Protein AF-A0A9W4WZ48-F1 (afdb_monomer_lite)

Sequence (69 aa):
DLRLCKPVEYFKFSKNNEIYGILPFIAPEVLRGQPYFLASDIYSFSMIMWEFISGILPFNNQAHDFQLS

Secondary structure (DSSP, 8-state):
-------HHHHHH-TT----S-GGGS-HHHHTTPPP-HHHHHHHHHHHHHHHHH-S-TTTTS-------

Organism: NCBI:txid1117311

Structure (mmCIF, N/CA/C/O backbone):
data_AF-A0A9W4WZ48-F1
#
_entry.id   AF-A0A9W4WZ48-F1
#
loop_
_atom_site.group_PDB
_atom_site.id
_atom_site.type_symbol
_atom_site.label_atom_id
_atom_site.label_alt_id
_atom_site.label_comp_id
_atom_site.label_asym_id
_atom_site.label_entity_id
_atom_site.label_seq_id
_atom_site.pdbx_PDB_ins_code
_atom_site.Cartn_x
_atom_site.Cartn_y
_atom_site.Cartn_z
_atom_site.occupancy
_atom_site.B_iso_or_equiv
_atom_site.auth_seq_id
_atom_site.auth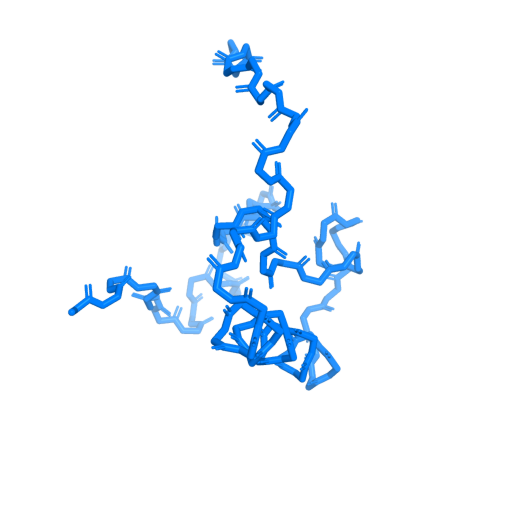_comp_id
_atom_site.auth_asym_id
_atom_site.auth_atom_id
_atom_site.pdbx_PDB_model_num
ATOM 1 N N . ASP A 1 1 ? 9.330 12.701 -6.717 1.00 38.84 1 ASP A N 1
ATOM 2 C CA . ASP A 1 1 ? 8.511 13.354 -5.682 1.00 38.84 1 ASP A CA 1
ATOM 3 C C . ASP A 1 1 ? 7.150 12.670 -5.679 1.00 38.84 1 ASP A C 1
ATOM 5 O O . ASP A 1 1 ? 6.462 12.741 -6.687 1.00 38.84 1 ASP A O 1
ATOM 9 N N . LEU A 1 2 ? 6.834 11.898 -4.633 1.00 58.06 2 LEU A N 1
ATOM 10 C CA . LEU A 1 2 ? 5.635 11.045 -4.596 1.00 58.06 2 LEU A CA 1
ATOM 11 C C . LEU A 1 2 ? 4.390 11.790 -4.077 1.00 58.06 2 LEU A C 1
ATOM 13 O O . LEU A 1 2 ? 3.289 11.303 -4.277 1.00 58.06 2 LEU A O 1
ATOM 17 N N . ARG A 1 3 ? 4.523 12.974 -3.453 1.00 54.19 3 ARG A N 1
ATOM 18 C CA . ARG A 1 3 ? 3.400 13.812 -2.955 1.00 54.19 3 ARG A CA 1
ATOM 19 C C . ARG A 1 3 ? 2.280 13.051 -2.197 1.00 54.19 3 ARG A C 1
ATOM 21 O O . ARG A 1 3 ? 1.146 13.518 -2.162 1.00 54.19 3 ARG A O 1
ATOM 28 N N . LEU A 1 4 ? 2.594 11.918 -1.557 1.00 58.97 4 LEU A N 1
ATOM 29 C CA . 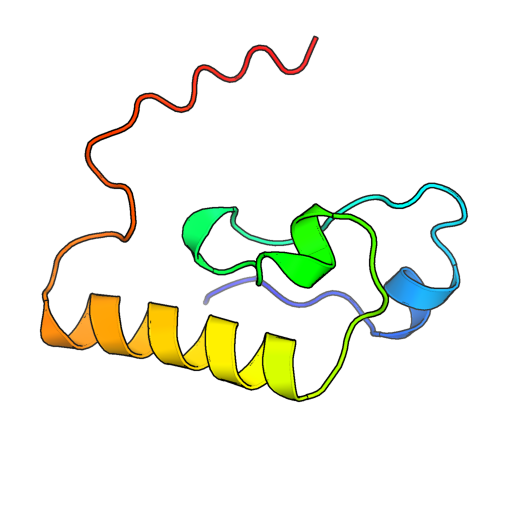LEU A 1 4 ? 1.626 11.023 -0.893 1.00 58.97 4 LEU A CA 1
ATOM 30 C C . LEU A 1 4 ? 1.276 11.416 0.553 1.00 58.97 4 LEU A C 1
ATOM 32 O O . LEU A 1 4 ? 0.410 10.793 1.159 1.00 58.97 4 LEU A O 1
ATOM 36 N N . CYS A 1 5 ? 1.938 12.417 1.138 1.00 57.28 5 CYS A N 1
ATOM 37 C CA . CYS A 1 5 ? 1.834 12.664 2.577 1.00 57.28 5 CYS A CA 1
ATOM 38 C C . CYS A 1 5 ? 0.871 13.808 2.922 1.00 57.28 5 CYS A C 1
ATOM 40 O O . CYS A 1 5 ? 1.037 14.946 2.479 1.00 57.28 5 CYS A O 1
ATOM 42 N N . LYS A 1 6 ? -0.079 13.515 3.813 1.00 58.75 6 LYS A N 1
ATOM 43 C CA . LYS A 1 6 ? -0.805 14.492 4.638 1.00 58.75 6 LYS A CA 1
ATOM 44 C C . LYS A 1 6 ? -0.446 14.249 6.115 1.00 58.75 6 LYS A C 1
ATOM 46 O O . LYS A 1 6 ? -0.100 13.122 6.465 1.00 58.75 6 LYS A O 1
ATOM 51 N N . PRO A 1 7 ? -0.507 15.272 6.987 1.00 57.22 7 PRO A N 1
ATOM 52 C CA . PRO A 1 7 ? -0.235 15.102 8.414 1.00 57.22 7 PRO A CA 1
ATOM 53 C C . PRO A 1 7 ? -1.180 14.074 9.048 1.00 57.22 7 PRO A C 1
ATOM 55 O O . PRO A 1 7 ? -2.379 14.098 8.779 1.00 57.22 7 PRO A O 1
ATOM 58 N N . VAL A 1 8 ? -0.664 13.220 9.937 1.00 55.59 8 VAL A N 1
ATOM 59 C CA . VAL A 1 8 ? -1.433 12.187 10.667 1.00 55.59 8 VAL A CA 1
ATOM 60 C C . VAL A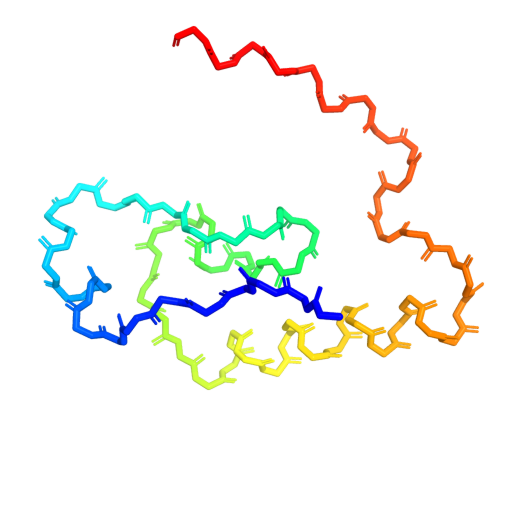 1 8 ? -2.654 12.758 11.405 1.00 55.59 8 VAL A C 1
ATOM 62 O O . VAL A 1 8 ? -3.667 12.077 11.550 1.00 55.59 8 VAL A O 1
ATOM 65 N N . GLU A 1 9 ? -2.614 14.027 11.819 1.00 50.91 9 GLU A N 1
ATOM 66 C CA . GLU A 1 9 ? -3.758 14.695 12.450 1.00 50.91 9 GLU A CA 1
ATOM 67 C C . GLU A 1 9 ? -4.991 14.788 11.535 1.00 50.91 9 GLU A C 1
ATOM 69 O O . GLU A 1 9 ? -6.113 14.733 12.035 1.00 50.91 9 GLU A O 1
ATOM 74 N N . TYR A 1 10 ? -4.824 14.822 10.206 1.00 52.16 10 TYR A N 1
ATOM 75 C CA . TYR A 1 10 ? -5.952 14.831 9.261 1.00 52.16 10 TYR A CA 1
ATOM 76 C C . TYR A 1 10 ? -6.763 13.527 9.298 1.00 52.16 10 TYR A C 1
ATOM 78 O O . TYR A 1 10 ? -7.989 13.572 9.209 1.00 52.16 10 TYR A O 1
ATOM 86 N N . PHE A 1 11 ? -6.110 12.378 9.511 1.00 54.12 11 PHE A N 1
ATOM 87 C CA . PHE A 1 11 ? -6.794 11.086 9.669 1.00 54.12 11 PHE A CA 1
ATOM 88 C C . PHE A 1 11 ? -7.653 11.031 10.937 1.00 54.12 11 PHE A C 1
ATOM 90 O O . PHE A 1 11 ? -8.661 10.333 10.973 1.00 54.12 11 PHE A O 1
ATOM 97 N N . LYS A 1 12 ? -7.276 11.786 11.975 1.00 46.25 12 LYS A N 1
ATOM 98 C CA . LYS A 1 12 ? -8.032 11.873 13.231 1.00 46.25 12 LYS A CA 1
ATOM 99 C C . LYS A 1 12 ? -9.212 12.849 13.153 1.00 46.25 12 LYS A C 1
ATOM 101 O O . LYS A 1 12 ? -10.160 12.701 13.918 1.00 46.25 12 LYS A O 1
ATOM 106 N N . PHE A 1 13 ? -9.144 13.843 12.261 1.00 45.28 13 PHE A N 1
ATOM 107 C CA . PHE A 1 13 ? -10.146 14.906 12.120 1.00 45.28 13 PHE A CA 1
ATOM 108 C C . PHE A 1 13 ? -11.166 14.685 10.999 1.00 45.28 13 PHE A C 1
ATOM 110 O O . PHE A 1 13 ? -12.217 15.330 11.027 1.00 45.28 13 PHE A O 1
ATOM 117 N N . SER A 1 14 ? -10.920 13.780 10.044 1.00 49.31 14 SER A N 1
ATOM 118 C CA . SER A 1 14 ? -11.960 13.411 9.080 1.00 49.31 14 SER A CA 1
ATOM 119 C C . SER A 1 14 ? -13.008 12.541 9.775 1.00 49.31 14 SER A C 1
ATOM 121 O O . SER A 1 14 ? -12.904 11.322 9.866 1.00 49.31 14 SER A O 1
ATOM 123 N N . LYS A 1 15 ? -14.057 13.198 10.275 1.00 48.38 15 LYS A N 1
ATOM 124 C CA . LYS A 1 15 ? -15.295 12.582 10.782 1.00 48.38 15 LYS A CA 1
ATOM 125 C C . LYS A 1 15 ? -16.036 11.737 9.726 1.00 48.38 15 LYS A C 1
ATOM 127 O O . LYS A 1 15 ? -17.054 11.140 10.060 1.00 48.38 15 LYS A O 1
ATOM 132 N N . ASN A 1 16 ? -15.543 11.700 8.485 1.00 52.19 16 ASN A N 1
ATOM 133 C CA . ASN A 1 16 ? -16.262 11.237 7.301 1.00 52.19 16 ASN A CA 1
ATOM 134 C C . ASN A 1 16 ? -15.704 9.950 6.664 1.00 52.19 16 ASN A C 1
ATOM 136 O O . ASN A 1 16 ? -16.108 9.631 5.552 1.00 52.19 16 ASN A O 1
ATOM 140 N N . ASN A 1 17 ? -14.802 9.200 7.314 1.00 57.41 17 ASN A N 1
ATOM 141 C CA . ASN A 1 17 ? -14.190 7.992 6.723 1.00 57.41 17 ASN A CA 1
ATOM 142 C C . ASN A 1 17 ? -13.592 8.236 5.318 1.00 57.41 17 ASN A C 1
ATOM 144 O O . ASN A 1 17 ? -13.583 7.342 4.472 1.00 57.41 17 ASN A O 1
ATOM 148 N N . GLU A 1 18 ? -13.118 9.449 5.037 1.00 60.19 18 GLU A N 1
ATOM 149 C CA . GLU A 1 18 ? -12.525 9.763 3.740 1.00 60.19 18 GLU A CA 1
ATOM 150 C C . GLU A 1 18 ? -11.195 9.013 3.611 1.00 60.19 18 GLU A C 1
ATOM 152 O O . GLU A 1 18 ? -10.251 9.242 4.372 1.00 60.19 18 GLU A O 1
ATOM 157 N N . ILE A 1 19 ? -11.142 8.071 2.671 1.00 64.12 19 ILE A N 1
ATOM 158 C CA . ILE A 1 19 ? -9.956 7.267 2.389 1.00 64.12 19 ILE A CA 1
ATOM 159 C C . ILE A 1 19 ? -9.022 8.087 1.495 1.00 64.12 19 ILE A C 1
ATOM 161 O O . ILE A 1 19 ? -9.397 8.497 0.398 1.00 64.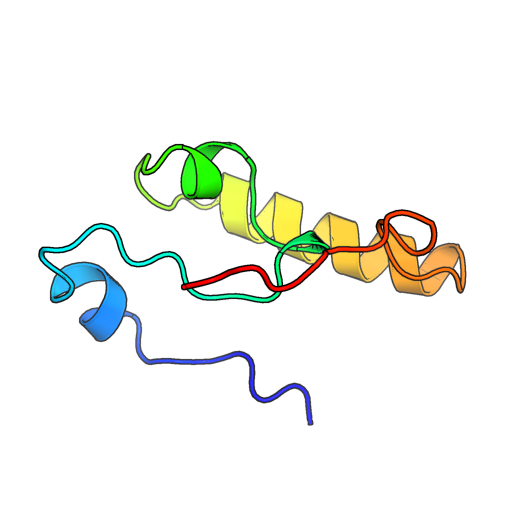12 19 ILE A O 1
ATOM 165 N N . TYR A 1 20 ? -7.790 8.295 1.954 1.00 66.00 20 TYR A N 1
ATOM 166 C CA . TYR A 1 20 ? -6.753 9.019 1.223 1.00 66.00 20 TYR A CA 1
ATOM 167 C C . TYR A 1 20 ? -5.623 8.072 0.810 1.00 66.00 20 TYR A C 1
ATOM 169 O O . TYR A 1 20 ? -5.156 7.269 1.615 1.00 66.00 20 TYR A O 1
ATOM 177 N N . GLY A 1 21 ? -5.160 8.195 -0.434 1.00 70.44 21 GLY A N 1
ATOM 178 C CA . GLY A 1 21 ? -4.070 7.396 -0.998 1.00 70.44 21 GLY A CA 1
ATOM 179 C C . GLY A 1 21 ? -4.318 7.058 -2.467 1.00 70.44 21 GLY A C 1
ATOM 180 O O . GLY A 1 21 ? -5.369 7.382 -3.018 1.00 70.44 21 GLY A O 1
ATOM 181 N N . ILE A 1 22 ? -3.357 6.400 -3.113 1.00 76.12 22 ILE A N 1
ATOM 182 C CA . ILE A 1 22 ? -3.559 5.846 -4.456 1.00 76.12 22 ILE A CA 1
ATOM 183 C C . ILE A 1 22 ? -4.085 4.416 -4.280 1.00 76.12 22 ILE A C 1
ATOM 185 O O . ILE A 1 22 ? -3.409 3.596 -3.661 1.00 76.12 22 ILE A O 1
ATOM 189 N N . LEU A 1 23 ? -5.278 4.133 -4.820 1.00 81.56 23 LEU A N 1
ATOM 190 C CA . LEU A 1 23 ? -6.060 2.903 -4.600 1.00 81.56 23 LEU A CA 1
ATOM 191 C C . LEU A 1 23 ? -5.245 1.588 -4.578 1.00 81.56 23 LEU A C 1
ATOM 193 O O . LEU A 1 23 ? -5.455 0.805 -3.653 1.00 81.56 23 LEU A O 1
ATOM 197 N N . PRO A 1 24 ? -4.283 1.346 -5.495 1.00 79.25 24 PRO A N 1
ATOM 198 C CA . PRO A 1 24 ? -3.479 0.124 -5.509 1.00 79.25 24 PRO A CA 1
ATOM 199 C C . PRO A 1 24 ? -2.654 -0.137 -4.248 1.00 79.25 24 PRO A C 1
ATOM 201 O O . PRO A 1 24 ? -2.339 -1.284 -3.940 1.00 79.25 24 PRO A O 1
ATOM 204 N N . PHE A 1 25 ? -2.279 0.925 -3.539 1.00 84.75 25 PHE A N 1
ATOM 205 C CA . PHE A 1 25 ? -1.363 0.869 -2.404 1.00 84.75 25 PHE A CA 1
ATOM 206 C C . PHE A 1 25 ? -2.096 0.943 -1.067 1.00 84.75 25 PHE A C 1
ATOM 208 O O . PHE A 1 25 ? -1.461 0.832 -0.029 1.00 84.75 25 PHE A O 1
ATOM 215 N N . ILE A 1 26 ? -3.419 1.122 -1.067 1.00 86.69 26 ILE A N 1
ATOM 216 C CA . ILE A 1 26 ? -4.204 1.207 0.164 1.00 86.69 26 ILE A CA 1
ATOM 217 C C . ILE A 1 26 ? -4.547 -0.204 0.634 1.00 86.69 26 ILE A C 1
ATOM 219 O O . ILE A 1 26 ? -5.075 -1.019 -0.124 1.00 86.69 26 ILE A O 1
ATOM 223 N N . ALA A 1 27 ? -4.271 -0.482 1.905 1.00 89.25 27 ALA A N 1
ATOM 224 C CA . ALA A 1 27 ? -4.583 -1.768 2.503 1.00 89.25 27 ALA A CA 1
ATOM 225 C C .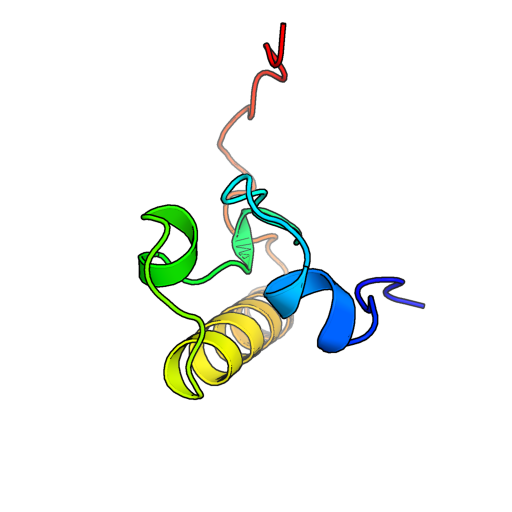 ALA A 1 27 ? -6.104 -2.033 2.533 1.00 89.25 27 ALA A C 1
ATOM 227 O O . ALA A 1 27 ? -6.901 -1.110 2.746 1.00 89.25 27 ALA A O 1
ATOM 228 N N . PRO A 1 28 ? -6.545 -3.285 2.333 1.00 87.56 28 PRO A N 1
ATOM 229 C CA . PRO A 1 28 ? -7.963 -3.615 2.206 1.00 87.56 28 PRO A CA 1
ATOM 230 C C . PRO A 1 28 ? -8.779 -3.313 3.470 1.00 87.56 28 PRO A C 1
ATOM 232 O O . PRO A 1 28 ? -9.969 -3.020 3.375 1.00 87.56 28 PRO A O 1
ATOM 235 N N . GLU A 1 29 ? -8.176 -3.367 4.655 1.00 85.12 29 GLU A N 1
ATOM 236 C CA . GLU A 1 29 ? -8.813 -2.971 5.910 1.00 85.12 29 GLU A CA 1
ATOM 237 C C . GLU A 1 29 ? -9.108 -1.466 5.953 1.00 85.12 29 GLU A C 1
ATOM 239 O O . GLU A 1 29 ? -10.201 -1.069 6.359 1.00 85.12 29 GLU A O 1
ATOM 244 N N . VAL A 1 30 ? -8.200 -0.642 5.423 1.00 85.31 30 VAL A N 1
ATOM 245 C CA . VAL A 1 30 ? -8.384 0.810 5.311 1.00 85.31 30 VAL A CA 1
ATOM 246 C C . VAL A 1 30 ? -9.492 1.120 4.302 1.00 85.31 30 VAL A C 1
ATOM 248 O O . VAL A 1 30 ? -10.352 1.954 4.575 1.00 85.31 30 VAL A O 1
ATOM 251 N N . LEU A 1 31 ? -9.559 0.381 3.185 1.00 83.94 31 LEU A N 1
ATOM 252 C CA . LEU A 1 31 ? -10.656 0.495 2.209 1.00 83.94 31 LEU A CA 1
ATOM 253 C C . LEU A 1 31 ? -12.029 0.136 2.791 1.00 83.94 31 LEU A C 1
ATOM 255 O O . LEU A 1 31 ? -13.054 0.623 2.322 1.00 83.94 31 LEU A O 1
ATOM 259 N N . ARG A 1 32 ? -12.063 -0.705 3.826 1.00 84.75 32 ARG A N 1
ATOM 260 C CA . ARG A 1 32 ? -13.289 -1.083 4.543 1.00 84.75 32 ARG A CA 1
ATOM 261 C C . ARG A 1 32 ? -13.648 -0.103 5.664 1.00 84.75 32 ARG A C 1
ATOM 263 O O . ARG A 1 32 ? -14.553 -0.390 6.444 1.00 84.75 32 ARG A O 1
ATOM 270 N N . GLY A 1 33 ? -12.939 1.023 5.769 1.00 81.12 33 GLY A N 1
ATOM 271 C CA . GLY A 1 33 ? -13.124 2.008 6.833 1.00 81.12 33 GLY A CA 1
ATOM 272 C C . GLY A 1 33 ? -12.686 1.506 8.209 1.00 81.12 33 GLY A C 1
ATOM 273 O O . GLY A 1 33 ? -13.112 2.062 9.221 1.00 81.12 33 GLY A O 1
ATOM 274 N N . GLN A 1 34 ? -11.874 0.444 8.271 1.00 83.62 34 GLN A N 1
ATOM 275 C CA . GLN A 1 34 ? -11.269 0.024 9.530 1.00 83.62 34 GLN A CA 1
ATOM 276 C C . GLN A 1 34 ? -10.115 0.961 9.902 1.00 83.62 34 GLN A C 1
ATOM 278 O O . GLN A 1 34 ? -9.557 1.634 9.030 1.00 83.62 34 GLN A O 1
ATOM 283 N N . PRO A 1 35 ? -9.747 1.028 11.193 1.00 82.06 35 PRO A N 1
ATOM 284 C CA . PRO A 1 35 ? -8.666 1.896 11.619 1.00 82.06 35 PRO A CA 1
ATOM 285 C C . PRO A 1 35 ? -7.346 1.521 10.945 1.00 82.06 35 PRO A C 1
ATOM 287 O O . PRO A 1 35 ? -7.063 0.352 10.684 1.00 82.06 35 PRO A O 1
ATOM 290 N N . TYR A 1 36 ? -6.533 2.540 10.703 1.00 82.19 36 TYR A N 1
ATOM 291 C CA . TYR A 1 36 ? -5.183 2.385 10.191 1.00 82.19 36 TYR A CA 1
ATOM 292 C C . TYR A 1 36 ? -4.260 1.760 11.241 1.00 82.19 36 TYR A C 1
ATOM 294 O O . TYR A 1 36 ? -4.239 2.209 12.391 1.00 82.19 36 TYR A O 1
ATOM 302 N N . PHE A 1 37 ? -3.452 0.779 10.839 1.00 86.44 37 PHE A N 1
ATOM 303 C CA . PHE A 1 37 ? -2.465 0.130 11.703 1.00 86.44 37 PHE A CA 1
ATOM 304 C C . PHE A 1 37 ? -1.137 -0.089 10.972 1.00 86.44 37 PHE A C 1
ATOM 306 O O . PHE A 1 37 ? -1.048 0.056 9.758 1.00 86.44 37 PHE A O 1
ATOM 313 N N . LEU A 1 38 ? -0.114 -0.540 11.706 1.00 90.12 38 LEU A N 1
ATOM 314 C CA . LEU A 1 38 ? 1.196 -0.899 11.145 1.00 90.12 38 LEU A CA 1
ATOM 315 C C . LEU A 1 38 ? 1.102 -1.931 10.003 1.00 90.12 38 LEU A C 1
ATOM 317 O O . LEU A 1 38 ? 1.910 -1.920 9.080 1.00 90.12 38 LEU A O 1
ATOM 321 N N . ALA A 1 39 ? 0.105 -2.820 10.042 1.00 89.94 39 ALA A N 1
ATOM 322 C CA . ALA A 1 39 ? -0.149 -3.765 8.955 1.00 89.94 39 ALA A CA 1
ATOM 323 C C . ALA A 1 39 ? -0.475 -3.054 7.625 1.00 89.94 39 ALA A C 1
ATOM 325 O O . ALA A 1 39 ? -0.047 -3.513 6.566 1.00 89.94 39 ALA A O 1
ATOM 326 N N . SER A 1 40 ? -1.151 -1.905 7.688 1.00 87.94 40 SER A N 1
ATOM 327 C CA . SER A 1 40 ? -1.512 -1.096 6.526 1.00 87.94 40 SER A CA 1
ATOM 328 C C . SER A 1 40 ? -0.288 -0.414 5.899 1.00 87.94 40 SER A C 1
ATOM 330 O O . SER A 1 40 ? -0.165 -0.389 4.672 1.00 87.94 40 SER A O 1
ATOM 332 N N . ASP A 1 41 ? 0.666 0.054 6.717 1.00 87.56 41 ASP A N 1
ATOM 333 C CA . ASP A 1 41 ? 1.978 0.536 6.248 1.00 87.56 41 ASP A CA 1
ATOM 334 C C . ASP A 1 41 ? 2.751 -0.573 5.514 1.00 87.56 41 ASP A C 1
ATOM 336 O O . ASP A 1 41 ? 3.266 -0.365 4.414 1.00 87.56 41 ASP A O 1
ATOM 340 N N . ILE A 1 42 ? 2.812 -1.773 6.107 1.00 94.19 42 ILE A N 1
ATOM 341 C CA . ILE A 1 42 ? 3.534 -2.925 5.540 1.00 94.19 42 ILE A CA 1
ATOM 342 C C . ILE A 1 42 ? 2.925 -3.342 4.201 1.00 94.19 42 ILE A C 1
ATOM 344 O O . ILE A 1 42 ? 3.665 -3.617 3.253 1.00 94.19 42 ILE A O 1
ATOM 348 N N . TYR A 1 43 ? 1.596 -3.367 4.097 1.00 92.19 43 TYR A N 1
ATOM 349 C CA . TYR A 1 43 ? 0.910 -3.649 2.839 1.00 92.19 43 TYR A CA 1
ATOM 350 C C . TYR A 1 43 ? 1.295 -2.628 1.765 1.00 92.19 43 TYR A C 1
ATOM 352 O O . TYR A 1 43 ? 1.747 -3.005 0.684 1.00 92.19 43 TYR A O 1
ATOM 360 N N . SER A 1 44 ? 1.188 -1.337 2.091 1.00 88.62 44 SER A N 1
ATOM 361 C CA . SER A 1 44 ? 1.488 -0.239 1.165 1.00 88.62 44 SER A CA 1
ATOM 362 C C . SER A 1 44 ? 2.928 -0.324 0.649 1.00 88.62 44 SER A C 1
ATOM 364 O O . SER A 1 44 ? 3.177 -0.238 -0.554 1.00 88.62 44 SER A O 1
ATOM 366 N N . PHE A 1 45 ? 3.883 -0.578 1.549 1.00 92.12 45 PHE A N 1
ATOM 367 C CA . PHE A 1 45 ? 5.287 -0.783 1.198 1.00 92.12 45 PHE A CA 1
ATOM 368 C C . PHE A 1 45 ? 5.500 -2.021 0.319 1.00 92.12 45 PHE A C 1
ATOM 370 O O . PHE A 1 45 ? 6.280 -1.986 -0.632 1.00 92.12 45 PHE A O 1
ATOM 377 N N . SER A 1 46 ? 4.778 -3.107 0.601 1.00 93.38 46 SER A N 1
ATOM 378 C CA . SER A 1 46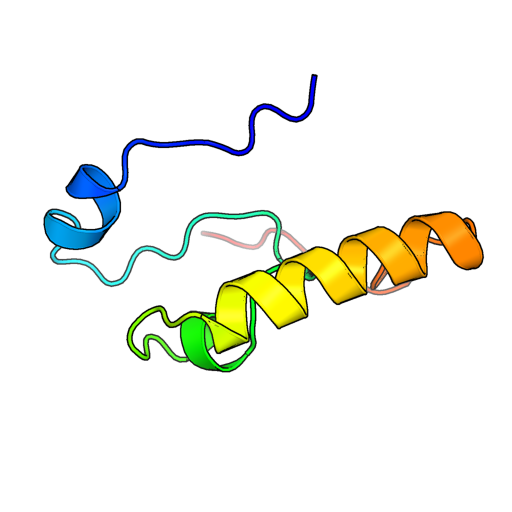 ? 4.845 -4.343 -0.184 1.00 93.38 46 SER A CA 1
ATOM 379 C C . SER A 1 46 ? 4.345 -4.135 -1.615 1.00 93.38 46 SER A C 1
ATOM 381 O O . SER A 1 46 ? 4.951 -4.654 -2.549 1.00 93.38 46 SER A O 1
ATOM 383 N N . MET A 1 47 ? 3.297 -3.328 -1.805 1.00 89.88 47 MET A N 1
ATOM 384 C CA . MET A 1 47 ? 2.777 -2.972 -3.131 1.00 89.88 47 MET A CA 1
ATOM 385 C C . MET A 1 47 ? 3.764 -2.116 -3.933 1.00 89.88 47 MET A C 1
ATOM 387 O O . MET A 1 47 ? 3.953 -2.362 -5.123 1.00 89.88 47 MET A O 1
ATOM 391 N N . ILE A 1 48 ? 4.456 -1.179 -3.276 1.00 88.81 48 ILE A N 1
ATOM 392 C CA . ILE A 1 48 ? 5.548 -0.407 -3.889 1.00 88.81 48 ILE A CA 1
ATOM 393 C C . ILE A 1 48 ? 6.685 -1.345 -4.313 1.00 88.81 48 ILE A C 1
ATOM 395 O O . ILE A 1 48 ? 7.153 -1.288 -5.447 1.00 88.81 48 ILE A O 1
ATOM 399 N N . MET A 1 49 ? 7.122 -2.246 -3.429 1.00 93.06 49 MET A N 1
ATOM 400 C CA . MET A 1 49 ? 8.193 -3.195 -3.747 1.00 93.06 49 MET A CA 1
ATOM 401 C C . MET A 1 49 ? 7.817 -4.141 -4.888 1.00 93.06 49 MET A C 1
ATOM 403 O O . MET A 1 49 ? 8.643 -4.415 -5.757 1.00 93.06 49 MET A O 1
ATOM 407 N N . TRP A 1 50 ? 6.572 -4.610 -4.924 1.00 90.44 50 TRP A N 1
ATOM 408 C CA . TRP A 1 50 ? 6.073 -5.429 -6.022 1.00 90.44 50 TRP A CA 1
ATOM 409 C C . TRP A 1 50 ? 6.119 -4.680 -7.362 1.00 90.44 50 TRP A C 1
ATOM 411 O O . TRP A 1 50 ? 6.538 -5.265 -8.361 1.00 90.44 50 TRP A O 1
ATOM 421 N N . GLU A 1 51 ? 5.760 -3.393 -7.393 1.00 90.62 51 GLU A N 1
ATOM 422 C CA . GLU A 1 51 ? 5.865 -2.554 -8.595 1.00 90.62 51 GLU A CA 1
ATOM 423 C C . GLU A 1 51 ? 7.322 -2.426 -9.057 1.00 90.62 51 GLU A C 1
ATOM 425 O O . GLU A 1 51 ? 7.618 -2.637 -10.231 1.00 90.62 51 GLU A O 1
ATOM 430 N N . PHE A 1 52 ? 8.253 -2.167 -8.133 1.00 89.25 52 PHE A N 1
ATOM 431 C CA . PHE A 1 52 ? 9.682 -2.076 -8.452 1.00 89.25 52 PHE A CA 1
ATOM 432 C C . PHE A 1 52 ? 10.253 -3.377 -9.023 1.00 89.25 52 PHE A C 1
ATOM 434 O O . PHE A 1 52 ? 11.063 -3.336 -9.946 1.00 89.25 52 PHE A O 1
ATOM 441 N N . ILE A 1 53 ? 9.858 -4.526 -8.469 1.00 93.12 53 ILE A N 1
ATOM 442 C CA . ILE A 1 53 ? 10.371 -5.835 -8.895 1.00 93.12 53 ILE A CA 1
ATOM 443 C C . ILE A 1 53 ? 9.737 -6.266 -10.221 1.00 93.12 53 ILE A C 1
ATOM 445 O O . ILE A 1 53 ? 10.419 -6.828 -11.076 1.00 93.12 53 ILE A O 1
ATOM 449 N N . SER A 1 54 ? 8.436 -6.033 -10.390 1.00 89.75 54 SER A N 1
ATOM 450 C CA . SER A 1 54 ? 7.701 -6.465 -11.581 1.00 89.75 54 SER A CA 1
ATOM 451 C C . SER A 1 54 ? 7.850 -5.507 -12.763 1.00 89.75 54 SER A C 1
ATOM 453 O O . SER A 1 54 ? 7.704 -5.935 -13.906 1.00 89.75 54 SER A O 1
ATOM 455 N N . GLY A 1 55 ? 8.110 -4.220 -12.506 1.00 88.25 55 GLY A N 1
ATOM 456 C CA . GLY A 1 55 ? 8.033 -3.156 -13.509 1.00 88.25 55 GLY A CA 1
ATOM 457 C C . GLY A 1 55 ? 6.613 -2.919 -14.037 1.00 88.25 55 GLY A C 1
ATOM 458 O O . GLY A 1 55 ? 6.442 -2.258 -15.061 1.00 88.25 55 GLY A O 1
ATOM 459 N N . ILE A 1 56 ? 5.597 -3.484 -13.381 1.00 84.06 56 ILE A N 1
ATOM 460 C CA . ILE A 1 56 ? 4.189 -3.403 -13.766 1.00 84.06 56 ILE A CA 1
ATOM 461 C C . ILE A 1 56 ? 3.467 -2.603 -12.685 1.00 84.06 56 ILE A C 1
ATOM 463 O O . ILE A 1 56 ? 3.705 -2.812 -11.500 1.00 84.06 56 ILE A O 1
ATOM 467 N N . LEU A 1 57 ? 2.562 -1.702 -13.078 1.00 79.88 57 LEU A N 1
ATOM 468 C CA . LEU A 1 57 ? 1.744 -0.983 -12.106 1.00 79.88 57 LEU A CA 1
ATOM 469 C C . LEU A 1 57 ? 0.753 -1.958 -11.441 1.00 79.88 57 LEU A C 1
ATOM 471 O O . LEU A 1 57 ? 0.092 -2.740 -12.136 1.00 79.88 57 LEU A O 1
ATOM 475 N N . PRO A 1 58 ? 0.595 -1.937 -10.112 1.00 69.06 58 PRO A N 1
ATOM 476 C CA . PRO A 1 58 ? -0.438 -2.740 -9.481 1.00 69.06 58 PRO A CA 1
ATOM 477 C C . PRO A 1 58 ? -1.822 -2.315 -10.003 1.00 69.06 58 PRO A C 1
ATOM 479 O O . PRO A 1 58 ? -2.148 -1.132 -10.046 1.00 69.06 58 PRO A O 1
ATOM 482 N N . PHE A 1 59 ? -2.617 -3.298 -10.445 1.00 69.38 59 PHE A N 1
ATOM 483 C CA . PHE A 1 59 ? -3.932 -3.131 -11.094 1.00 69.38 59 PHE A CA 1
ATOM 484 C C . PHE A 1 59 ? -3.942 -2.443 -12.479 1.00 69.38 59 PHE A C 1
ATOM 486 O O . PHE A 1 59 ? -4.995 -1.988 -12.918 1.00 69.38 59 PHE A O 1
ATOM 493 N N . ASN A 1 60 ? -2.829 -2.467 -13.230 1.00 60.91 60 ASN A N 1
ATOM 494 C CA . ASN A 1 60 ? -2.681 -1.865 -14.577 1.00 60.91 60 ASN A CA 1
ATOM 495 C C . ASN A 1 60 ? -3.732 -2.272 -15.643 1.00 60.91 60 ASN A C 1
ATOM 497 O O . ASN A 1 60 ? -3.748 -1.713 -16.733 1.00 60.91 60 ASN A O 1
ATOM 501 N N . ASN A 1 61 ? -4.586 -3.262 -15.366 1.00 59.09 61 ASN A N 1
ATOM 502 C CA . ASN A 1 61 ? -5.546 -3.831 -16.316 1.00 59.09 61 ASN A CA 1
ATOM 503 C C . ASN A 1 61 ? -7.019 -3.632 -15.921 1.00 59.09 61 ASN A C 1
ATOM 505 O O . ASN A 1 61 ? -7.898 -4.265 -16.503 1.00 59.09 61 ASN A O 1
ATOM 509 N N . GLN A 1 62 ? -7.308 -2.789 -14.929 1.00 58.12 62 GLN A N 1
ATOM 510 C CA . GLN A 1 62 ? -8.680 -2.446 -14.567 1.00 58.12 62 GLN A CA 1
ATOM 511 C C . GLN A 1 62 ? -8.910 -0.969 -14.861 1.00 58.12 62 GLN A C 1
ATOM 513 O O . GLN A 1 62 ? -8.333 -0.108 -14.206 1.00 58.12 62 GLN A O 1
ATOM 518 N N . ALA A 1 63 ? -9.754 -0.677 -15.856 1.00 52.81 63 ALA A N 1
ATOM 519 C CA . ALA A 1 63 ? -10.289 0.663 -16.040 1.00 52.81 63 ALA A CA 1
ATOM 520 C C . ALA A 1 63 ? -11.003 1.053 -14.742 1.00 52.81 63 ALA A C 1
ATOM 522 O O . ALA A 1 63 ? -12.063 0.524 -14.409 1.00 52.81 63 ALA A O 1
ATOM 523 N N . HIS A 1 64 ? -10.374 1.918 -13.956 1.00 56.78 64 HIS A N 1
ATOM 524 C CA . HIS A 1 64 ? -11.038 2.581 -12.851 1.00 56.78 64 HIS A CA 1
ATOM 525 C C . HIS A 1 64 ? -11.847 3.701 -13.485 1.00 56.78 64 HIS A C 1
ATOM 527 O O . HIS A 1 64 ? -11.375 4.831 -13.585 1.00 56.78 64 HIS A O 1
ATOM 533 N N . ASP A 1 65 ? -13.023 3.355 -14.017 1.00 49.44 65 ASP A N 1
ATOM 534 C CA . ASP A 1 65 ? -13.982 4.360 -14.447 1.00 49.44 65 ASP A CA 1
ATOM 535 C C . ASP A 1 65 ? -14.264 5.244 -13.236 1.00 49.44 65 ASP A C 1
ATOM 537 O O . ASP A 1 65 ? -14.878 4.838 -12.247 1.00 49.44 65 ASP A O 1
ATOM 541 N N . PHE A 1 66 ? -13.737 6.462 -13.315 1.00 53.03 66 PHE A N 1
ATOM 542 C CA . PHE A 1 66 ? -13.974 7.555 -12.392 1.00 53.03 66 PHE A CA 1
ATOM 543 C C . PHE A 1 66 ? -15.418 8.040 -12.563 1.00 53.03 66 PHE A C 1
ATOM 545 O O . PHE A 1 66 ? -15.664 9.188 -12.916 1.00 53.03 66 PHE A O 1
ATOM 552 N N . GLN A 1 67 ? -16.398 7.180 -12.301 1.00 47.62 67 GLN A N 1
ATOM 553 C CA . GLN A 1 67 ? -17.726 7.634 -11.908 1.00 47.62 67 GLN A CA 1
ATOM 554 C C . GLN A 1 67 ? -17.739 7.824 -10.390 1.00 47.62 67 GLN A C 1
ATOM 556 O O . GLN A 1 67 ? -18.488 7.182 -9.663 1.00 47.62 67 GLN A O 1
ATOM 561 N N . LEU A 1 68 ? -16.875 8.724 -9.910 1.00 47.72 68 LEU A N 1
ATOM 562 C CA . LEU A 1 68 ? -17.174 9.484 -8.703 1.00 47.72 68 LEU A CA 1
ATOM 563 C C . LEU A 1 68 ? -18.050 10.661 -9.153 1.00 47.72 68 LEU A C 1
ATOM 565 O O . LEU A 1 68 ? -17.539 11.729 -9.491 1.00 47.72 68 LEU A O 1
ATOM 569 N N . SER A 1 69 ? -19.357 10.414 -9.251 1.00 38.47 69 SER A N 1
ATOM 570 C CA . SER A 1 69 ? -20.382 11.465 -9.225 1.00 38.47 69 SER A CA 1
ATOM 571 C C . SER A 1 69 ? -20.658 11.885 -7.791 1.00 38.47 69 SER A C 1
ATOM 573 O O . SER A 1 69 ? -20.793 10.949 -6.967 1.00 38.47 69 SER A O 1
#

pLDDT: mean 71.75, std 17.11, range [38.47, 94.19]

Foldseek 3Di:
DQPQDDDPVVVVPPPPLDQGGDVLLADVCSVVSHDDDPVRVVSSVVQVVCCVVVVDHRVNPDPPPPPPD

Radius of gyration: 13.27 Å; chains: 1; bounding box: 31×22×30 Å

InterPro domains:
  IPR000719 Protein kinase domain [PS50011] (1-69)
  IPR001245 Serine-threonine/tyrosine-protein kinase, catalytic domain [PF07714] (19-61)
  IPR011009 Protein kinase-like domain superfamily [SSF56112] (4-62)